Protein AF-G9ZI00-F1 (afdb_monomer_lite)

Radius of gyration: 14.62 Å; chains: 1; bounding box: 30×13×42 Å

Sequence (50 aa):
MAEPLIRIKNLYRRFKSGEGEVTILNDLNLEIEAGEMVAIIGRRGQANPP

pLDDT: mean 86.76, std 12.97, range [52.66, 97.5]

Structure (mmCIF, N/CA/C/O backbone):
data_AF-G9ZI00-F1
#
_entry.id   AF-G9ZI00-F1
#
loop_
_atom_site.group_PDB
_atom_site.id
_atom_site.type_symbol
_atom_site.label_atom_id
_atom_site.label_alt_id
_atom_site.label_comp_id
_atom_site.label_asym_id
_atom_site.label_entity_id
_atom_site.label_seq_id
_atom_site.pdbx_PDB_ins_code
_atom_site.Cartn_x
_atom_site.Cartn_y
_atom_site.Cartn_z
_atom_site.occupancy
_atom_site.B_iso_or_equiv
_atom_site.auth_seq_id
_atom_site.auth_comp_id
_atom_site.auth_asym_id
_atom_site.auth_atom_id
_atom_site.pdbx_PDB_model_num
ATOM 1 N N . MET A 1 1 ? -5.383 5.365 20.890 1.00 62.69 1 MET A N 1
ATOM 2 C CA . MET A 1 1 ? -5.833 5.232 19.488 1.00 62.69 1 MET A CA 1
ATOM 3 C C . MET A 1 1 ? -5.554 3.799 19.080 1.00 62.69 1 MET A C 1
ATOM 5 O O . MET A 1 1 ? -4.500 3.302 19.463 1.00 62.69 1 MET A O 1
ATOM 9 N N . ALA A 1 2 ? -6.516 3.117 18.457 1.00 80.75 2 ALA A N 1
ATOM 10 C CA . ALA A 1 2 ? -6.330 1.735 18.014 1.00 80.75 2 ALA A CA 1
ATOM 11 C C . ALA A 1 2 ? -5.340 1.684 16.837 1.00 80.75 2 ALA A C 1
ATOM 13 O O . ALA A 1 2 ? -5.135 2.692 16.165 1.00 80.75 2 ALA A O 1
ATOM 14 N N . GLU A 1 3 ? -4.687 0.541 16.635 1.00 89.75 3 GLU A N 1
ATOM 15 C CA . GLU A 1 3 ? -3.864 0.323 15.445 1.00 89.75 3 GLU A CA 1
ATOM 16 C C . GLU A 1 3 ? -4.778 0.028 14.241 1.00 89.75 3 GLU A C 1
ATOM 18 O O . GLU A 1 3 ? -5.725 -0.748 14.414 1.00 89.75 3 GLU A O 1
ATOM 23 N N . PRO A 1 4 ? -4.528 0.614 13.050 1.00 95.75 4 PRO A N 1
ATOM 24 C CA . PRO A 1 4 ? -5.322 0.331 11.861 1.00 95.75 4 PRO A CA 1
ATOM 25 C C . PRO A 1 4 ? -5.283 -1.154 11.522 1.00 95.75 4 PRO A C 1
ATOM 27 O O . PRO A 1 4 ? -4.252 -1.819 11.654 1.00 95.75 4 PRO A O 1
ATOM 30 N N . LEU A 1 5 ? -6.415 -1.664 11.038 1.00 96.50 5 LEU A N 1
ATOM 31 C CA . LEU A 1 5 ? -6.576 -3.073 10.690 1.00 96.50 5 LEU A CA 1
ATOM 32 C C . LEU A 1 5 ? -5.680 -3.471 9.511 1.00 96.50 5 LEU A C 1
ATOM 34 O O . LEU A 1 5 ? -5.154 -4.583 9.475 1.00 96.50 5 LEU A O 1
ATOM 38 N N . ILE A 1 6 ? -5.503 -2.567 8.546 1.00 96.88 6 ILE A N 1
ATOM 39 C CA . ILE A 1 6 ? -4.580 -2.738 7.424 1.00 96.88 6 ILE A CA 1
ATOM 40 C C . ILE A 1 6 ? -3.662 -1.524 7.376 1.00 96.88 6 ILE A C 1
ATOM 42 O O . IL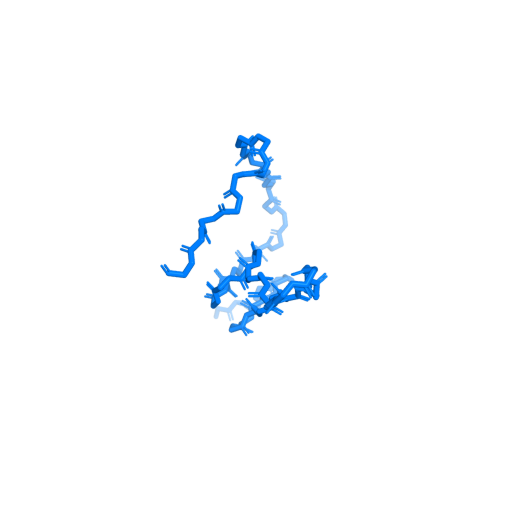E A 1 6 ? -4.119 -0.385 7.371 1.00 96.88 6 ILE A O 1
ATOM 46 N N . ARG A 1 7 ? -2.355 -1.773 7.285 1.00 97.00 7 ARG A N 1
ATOM 47 C CA . ARG A 1 7 ? -1.330 -0.739 7.146 1.00 97.00 7 ARG A CA 1
ATOM 48 C C . ARG A 1 7 ? -0.317 -1.146 6.086 1.00 97.00 7 ARG A C 1
ATOM 50 O O . ARG A 1 7 ? 0.358 -2.165 6.210 1.00 97.00 7 ARG A O 1
ATOM 57 N N . ILE A 1 8 ? -0.193 -0.317 5.060 1.00 97.31 8 ILE A N 1
ATOM 58 C CA . ILE A 1 8 ? 0.769 -0.426 3.968 1.00 97.31 8 ILE A CA 1
ATOM 59 C C . ILE A 1 8 ? 1.683 0.790 4.052 1.00 97.31 8 ILE A C 1
ATOM 61 O O . ILE A 1 8 ? 1.207 1.924 4.072 1.00 97.31 8 ILE A O 1
ATOM 65 N N . LYS A 1 9 ? 2.995 0.552 4.088 1.00 97.44 9 LYS A N 1
ATOM 66 C CA . LYS A 1 9 ? 4.008 1.609 4.091 1.00 97.44 9 LYS A CA 1
ATOM 67 C C . LYS A 1 9 ? 5.027 1.372 2.992 1.00 97.44 9 LYS A C 1
ATOM 69 O O . LYS A 1 9 ? 5.493 0.245 2.829 1.00 97.44 9 LYS A O 1
ATOM 74 N N . ASN A 1 10 ? 5.369 2.439 2.280 1.00 97.50 10 ASN A N 1
ATOM 75 C CA . ASN A 1 10 ? 6.412 2.488 1.260 1.00 97.50 10 ASN A CA 1
ATOM 76 C C . ASN A 1 10 ? 6.310 1.329 0.248 1.00 97.50 10 ASN A C 1
ATOM 78 O O . ASN A 1 10 ? 7.299 0.652 -0.044 1.00 97.50 10 ASN A O 1
ATOM 82 N N . LEU A 1 11 ? 5.103 1.037 -0.253 1.00 96.31 11 LEU A N 1
ATOM 83 C CA . LEU A 1 11 ? 4.894 -0.067 -1.185 1.00 96.31 11 LEU A CA 1
ATOM 84 C C . LEU A 1 11 ? 5.340 0.327 -2.594 1.00 96.31 11 LEU A C 1
ATOM 86 O O . LEU A 1 11 ? 4.776 1.225 -3.221 1.00 96.31 11 LEU A O 1
ATOM 90 N N . TYR A 1 12 ? 6.307 -0.425 -3.116 1.00 95.44 12 TYR A N 1
ATOM 91 C CA . TYR A 1 12 ? 6.750 -0.340 -4.502 1.00 95.44 12 TYR A CA 1
ATOM 92 C C . TYR A 1 12 ? 6.429 -1.629 -5.240 1.00 95.44 12 TYR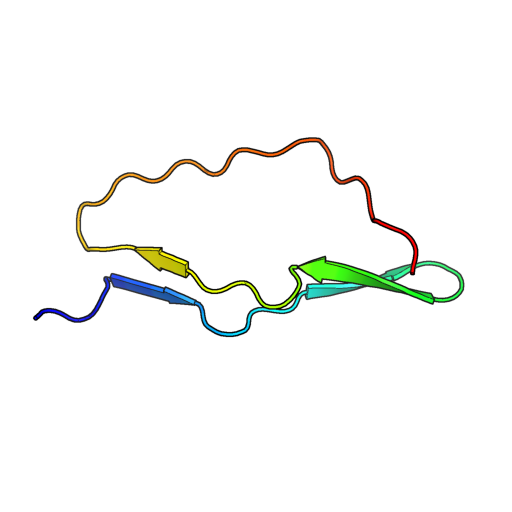 A C 1
ATOM 94 O O . TYR A 1 12 ? 6.659 -2.733 -4.742 1.00 95.44 12 TYR A O 1
ATOM 102 N N . ARG A 1 13 ? 5.967 -1.493 -6.480 1.00 91.88 13 ARG A N 1
ATOM 103 C CA . ARG A 1 13 ? 5.803 -2.624 -7.386 1.00 91.88 13 ARG A CA 1
ATOM 104 C C . ARG A 1 13 ? 6.368 -2.268 -8.744 1.00 91.88 13 ARG A C 1
ATOM 106 O O . ARG A 1 13 ? 5.907 -1.327 -9.384 1.00 91.88 13 ARG A O 1
ATOM 113 N N . ARG A 1 14 ? 7.349 -3.058 -9.174 1.00 92.19 14 ARG A N 1
ATOM 114 C CA . ARG A 1 14 ? 8.045 -2.903 -10.448 1.00 92.19 14 ARG A CA 1
ATOM 115 C C . ARG A 1 14 ? 7.962 -4.183 -11.268 1.00 92.19 14 ARG A C 1
ATOM 117 O O . ARG A 1 14 ? 7.904 -5.278 -10.706 1.00 92.19 14 ARG A O 1
ATOM 124 N N . PHE A 1 15 ? 7.924 -4.032 -12.584 1.00 89.19 15 PHE A N 1
ATOM 125 C CA . PHE A 1 15 ? 7.947 -5.129 -13.545 1.00 89.19 15 PHE A CA 1
ATOM 126 C C . PHE A 1 15 ? 9.023 -4.874 -14.591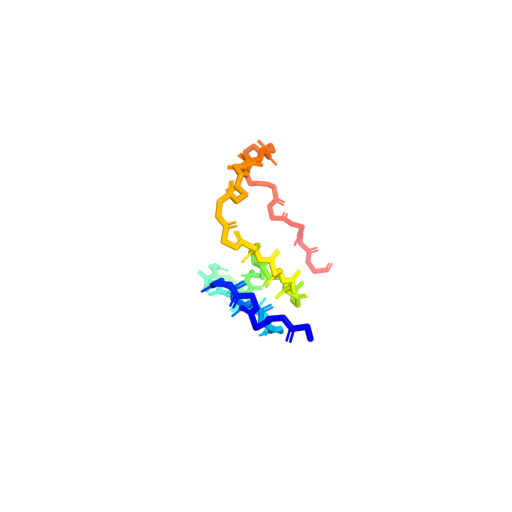 1.00 89.19 15 PHE A C 1
ATOM 128 O O . PHE A 1 15 ? 9.210 -3.742 -15.032 1.00 89.19 15 PHE A O 1
ATOM 135 N N . LYS A 1 16 ? 9.691 -5.941 -15.032 1.00 87.88 16 LYS A N 1
ATOM 136 C CA . LYS A 1 16 ? 10.558 -5.878 -16.209 1.00 87.88 16 LYS A CA 1
ATOM 137 C C . LYS A 1 16 ? 9.688 -5.750 -17.456 1.00 87.88 16 LYS A C 1
ATOM 139 O O . LYS A 1 16 ? 8.740 -6.516 -17.618 1.00 87.88 16 LYS A O 1
ATOM 144 N N . SER A 1 17 ? 10.023 -4.810 -18.326 1.00 82.50 17 SER A N 1
ATOM 145 C CA . SER A 1 17 ? 9.338 -4.588 -19.594 1.00 82.50 17 SER A CA 1
ATOM 146 C C . SER A 1 17 ? 10.375 -4.319 -20.670 1.00 82.50 17 SER A C 1
ATOM 148 O O . SER A 1 17 ? 10.970 -3.247 -20.671 1.00 82.50 17 SER A O 1
ATOM 150 N N . GLY A 1 18 ? 10.576 -5.281 -21.575 1.00 79.62 18 GLY A N 1
ATOM 151 C CA . GLY A 1 18 ? 11.475 -5.153 -22.727 1.00 79.62 18 GLY A CA 1
ATOM 152 C C . GLY A 1 18 ? 12.862 -4.619 -22.360 1.00 79.62 18 GLY A C 1
ATOM 153 O O . GLY A 1 18 ? 13.711 -5.369 -21.887 1.00 79.62 18 GLY A O 1
ATOM 154 N N . GLU A 1 19 ? 13.063 -3.320 -22.579 1.00 73.50 19 GLU A N 1
ATOM 155 C CA . GLU A 1 19 ? 14.334 -2.605 -22.412 1.00 73.50 19 GLU A CA 1
ATOM 156 C C . GLU A 1 19 ? 14.520 -1.930 -21.037 1.00 73.50 19 GLU A C 1
ATOM 158 O O . GLU A 1 19 ? 15.557 -1.320 -20.793 1.00 73.50 19 GLU A O 1
ATOM 163 N N . GLY A 1 20 ? 13.557 -2.034 -20.112 1.00 83.12 20 GLY A N 1
ATOM 164 C CA . GLY A 1 20 ? 13.641 -1.352 -18.818 1.00 83.12 20 GLY A CA 1
ATOM 165 C C . GLY A 1 20 ? 12.768 -1.934 -17.707 1.00 83.12 20 GLY A C 1
ATOM 166 O O . GLY A 1 20 ? 12.202 -3.026 -17.807 1.00 83.12 20 GLY A O 1
ATOM 167 N N . GLU A 1 21 ? 12.675 -1.187 -16.610 1.00 86.81 21 GLU A N 1
ATOM 168 C CA . GLU A 1 21 ? 11.819 -1.505 -15.469 1.00 86.81 21 GLU A CA 1
ATOM 169 C C . GLU A 1 21 ? 10.695 -0.468 -15.377 1.00 86.81 21 GLU A C 1
ATOM 171 O O . GLU A 1 21 ? 10.935 0.734 -15.448 1.00 86.81 21 GLU A O 1
ATOM 176 N N . VAL A 1 22 ? 9.455 -0.933 -15.235 1.00 89.19 22 VAL A N 1
ATOM 177 C CA . VAL A 1 22 ? 8.277 -0.075 -15.088 1.00 89.19 22 VAL A CA 1
ATOM 178 C C . VAL A 1 22 ? 7.800 -0.149 -13.650 1.00 89.19 22 VAL A C 1
ATOM 180 O O . VAL A 1 22 ? 7.454 -1.226 -13.156 1.00 89.19 22 VAL A O 1
ATOM 183 N N . THR A 1 23 ? 7.736 1.004 -12.992 1.00 89.81 23 THR A N 1
ATOM 184 C CA . THR A 1 23 ? 7.147 1.140 -11.658 1.00 89.81 23 THR A CA 1
ATOM 185 C C . THR A 1 23 ? 5.645 1.364 -11.779 1.00 89.81 23 THR A C 1
ATOM 187 O O . THR A 1 23 ? 5.209 2.381 -12.305 1.00 89.81 23 THR A O 1
ATOM 190 N N . ILE A 1 24 ? 4.847 0.413 -11.288 1.00 88.56 24 ILE A N 1
ATOM 191 C CA . ILE A 1 24 ? 3.378 0.490 -11.304 1.00 88.56 24 ILE A CA 1
ATOM 192 C C . ILE A 1 24 ? 2.779 0.918 -9.959 1.00 88.56 24 ILE A C 1
ATOM 194 O O . ILE A 1 24 ? 1.652 1.395 -9.922 1.00 88.56 24 ILE A O 1
ATOM 198 N N . LEU A 1 25 ? 3.522 0.745 -8.862 1.00 92.25 25 LEU A N 1
ATOM 199 C CA . LEU A 1 25 ? 3.236 1.346 -7.560 1.00 92.25 25 LEU A CA 1
ATOM 200 C C . LEU A 1 25 ? 4.525 2.007 -7.090 1.00 92.25 25 LEU A C 1
ATOM 202 O O . LEU A 1 25 ? 5.567 1.348 -7.060 1.00 92.25 25 LEU A O 1
ATOM 206 N N . ASN A 1 26 ? 4.448 3.293 -6.769 1.00 92.62 26 ASN A N 1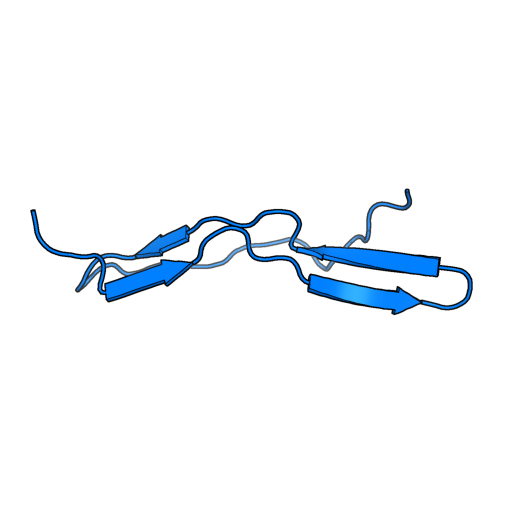
ATOM 207 C CA . ASN A 1 26 ? 5.580 4.123 -6.387 1.00 92.62 26 ASN A CA 1
ATOM 208 C C . ASN A 1 26 ? 5.289 4.736 -5.017 1.00 92.62 26 ASN A C 1
ATOM 210 O O . ASN A 1 26 ? 4.448 5.624 -4.927 1.00 92.62 26 ASN A O 1
ATOM 214 N N . ASP A 1 27 ? 5.951 4.233 -3.977 1.00 96.25 27 ASP A N 1
ATOM 215 C CA . ASP A 1 27 ? 5.829 4.725 -2.599 1.00 96.25 27 ASP A CA 1
ATOM 216 C C . ASP A 1 27 ? 4.396 4.791 -2.034 1.00 96.25 27 ASP A C 1
ATOM 218 O O . ASP A 1 27 ? 3.992 5.768 -1.399 1.00 96.25 27 ASP A O 1
ATOM 222 N N . LEU A 1 28 ? 3.585 3.753 -2.269 1.00 94.62 28 LEU A N 1
ATOM 223 C CA . LEU A 1 28 ? 2.204 3.750 -1.784 1.00 94.62 28 LEU A CA 1
ATOM 224 C C . LEU A 1 28 ? 2.158 3.552 -0.261 1.00 94.62 28 LEU A C 1
ATOM 226 O O . LEU A 1 28 ? 2.649 2.552 0.267 1.00 94.62 28 LEU A O 1
ATOM 230 N N . ASN A 1 29 ? 1.498 4.487 0.419 1.00 96.69 29 ASN A N 1
ATOM 231 C CA . ASN A 1 29 ? 1.196 4.447 1.844 1.00 96.69 29 ASN A CA 1
ATOM 232 C C . ASN A 1 29 ? -0.330 4.467 2.023 1.00 96.69 29 ASN A C 1
ATOM 234 O O . ASN A 1 29 ? -0.995 5.348 1.479 1.00 96.69 29 ASN A O 1
ATOM 238 N N . LEU A 1 30 ? -0.884 3.486 2.738 1.00 96.44 30 LEU A N 1
ATOM 239 C CA . LEU A 1 30 ? -2.327 3.334 2.951 1.00 96.44 30 LEU A CA 1
ATOM 240 C C . LEU A 1 30 ? -2.594 2.751 4.339 1.00 96.44 30 LEU A C 1
ATOM 242 O O . LEU A 1 30 ? -1.984 1.755 4.720 1.00 96.44 30 LEU A O 1
ATOM 246 N N . GLU A 1 31 ? -3.539 3.331 5.064 1.00 97.00 31 GLU A N 1
ATOM 247 C CA . GLU A 1 31 ? -4.071 2.784 6.312 1.00 97.00 31 GLU A CA 1
ATOM 248 C C . GLU A 1 31 ? -5.586 2.615 6.146 1.00 97.00 31 GLU A C 1
ATOM 250 O O . GLU A 1 31 ? -6.223 3.464 5.526 1.00 97.00 31 GLU A O 1
ATOM 255 N N . ILE A 1 32 ? -6.137 1.496 6.622 1.00 96.56 32 ILE A N 1
ATOM 256 C CA . ILE A 1 32 ? -7.579 1.217 6.621 1.00 96.56 32 ILE A CA 1
ATOM 257 C C . ILE A 1 32 ? -7.972 0.793 8.032 1.00 96.56 32 ILE A C 1
ATOM 259 O O . ILE A 1 32 ? -7.393 -0.146 8.598 1.00 96.56 32 ILE A O 1
ATOM 263 N N . GLU A 1 33 ? -8.965 1.477 8.584 1.00 97.12 33 GLU A N 1
ATOM 264 C CA . GLU A 1 33 ? -9.457 1.242 9.935 1.00 97.12 33 GLU A CA 1
ATOM 265 C C . GLU A 1 33 ? -10.460 0.082 9.995 1.00 97.12 33 GLU A C 1
ATOM 267 O O . GLU A 1 33 ? -11.089 -0.313 9.008 1.00 97.12 33 GLU A O 1
ATOM 272 N N . ALA A 1 34 ? -10.631 -0.499 11.183 1.00 96.00 34 ALA A N 1
ATOM 273 C CA . ALA A 1 34 ? -11.599 -1.575 11.369 1.00 96.00 34 ALA A CA 1
ATOM 274 C C . ALA A 1 34 ? -13.035 -1.079 11.108 1.00 96.00 34 ALA A C 1
ATOM 276 O O . ALA A 1 34 ? -13.504 -0.134 11.739 1.00 96.00 34 ALA A O 1
ATOM 277 N N . GLY A 1 35 ? -13.748 -1.752 10.199 1.00 95.56 35 GLY A N 1
ATOM 278 C CA . GLY A 1 35 ? -15.115 -1.390 9.804 1.00 95.56 35 GLY A CA 1
ATOM 279 C C . GLY A 1 35 ? -15.204 -0.339 8.693 1.00 95.56 35 GLY A C 1
ATOM 280 O O . GLY A 1 35 ? -16.311 -0.014 8.264 1.00 95.56 35 GLY A O 1
ATOM 281 N N . GLU A 1 36 ? -14.072 0.165 8.196 1.00 95.75 36 GLU A N 1
ATOM 282 C CA . GLU A 1 36 ? -14.032 1.078 7.057 1.00 95.75 36 GLU A CA 1
ATOM 283 C C . GLU A 1 36 ? -14.315 0.334 5.740 1.00 95.75 36 GLU A C 1
ATOM 285 O O . GLU A 1 36 ? -13.770 -0.739 5.470 1.00 95.75 36 GLU A O 1
ATOM 290 N N . MET A 1 37 ? -15.180 0.910 4.902 1.00 95.12 37 MET A N 1
ATOM 291 C CA . MET A 1 37 ? -15.458 0.408 3.557 1.00 95.12 37 MET A CA 1
ATOM 292 C C . MET A 1 37 ? -14.718 1.269 2.537 1.00 95.12 37 MET A C 1
ATOM 294 O O . MET A 1 37 ? -14.992 2.461 2.413 1.00 95.12 37 MET A O 1
ATOM 298 N N . VAL A 1 38 ? -13.811 0.654 1.778 1.00 94.75 38 VAL A N 1
ATOM 299 C CA . VAL A 1 38 ? -12.942 1.349 0.820 1.00 94.75 38 VAL A CA 1
ATOM 300 C C . VAL A 1 38 ? -13.169 0.809 -0.591 1.00 94.75 38 VAL A C 1
ATOM 302 O O . VAL A 1 38 ? -13.278 -0.399 -0.795 1.00 94.75 38 VAL A O 1
ATOM 305 N N . ALA A 1 39 ? -13.201 1.705 -1.579 1.00 95.19 39 ALA A N 1
ATOM 306 C CA . ALA A 1 39 ? -13.225 1.359 -2.997 1.00 95.19 39 ALA A CA 1
ATOM 307 C C . ALA A 1 39 ? -11.951 1.860 -3.690 1.00 95.19 39 ALA A C 1
ATOM 309 O O . ALA A 1 39 ? -11.571 3.020 -3.543 1.00 95.19 39 ALA A O 1
ATOM 310 N N . ILE A 1 40 ? -11.308 0.996 -4.480 1.00 90.81 40 ILE A N 1
ATOM 311 C CA . ILE A 1 40 ? -10.156 1.364 -5.312 1.00 90.81 40 ILE A CA 1
ATOM 312 C C . ILE A 1 40 ? -10.662 1.654 -6.725 1.00 90.81 40 ILE A C 1
ATOM 314 O O . ILE A 1 40 ? -11.231 0.780 -7.377 1.00 90.81 40 ILE A O 1
ATOM 318 N N . ILE A 1 41 ? -10.438 2.877 -7.204 1.00 90.81 41 ILE A N 1
ATOM 319 C CA . ILE A 1 41 ? -10.857 3.329 -8.535 1.00 90.81 41 ILE A CA 1
ATOM 320 C C . ILE A 1 41 ? -9.623 3.808 -9.299 1.00 90.81 41 ILE A C 1
ATOM 322 O O . ILE A 1 41 ? -8.773 4.506 -8.752 1.00 90.81 41 ILE A O 1
ATOM 326 N N . GLY A 1 42 ? -9.525 3.454 -10.579 1.00 84.12 42 GLY A N 1
ATOM 327 C CA . GLY A 1 42 ? -8.416 3.872 -11.428 1.00 84.12 42 GLY A CA 1
ATOM 328 C C . GLY A 1 42 ? -8.720 3.713 -12.912 1.00 84.12 42 GLY A C 1
ATOM 329 O O . GLY A 1 42 ? -9.620 2.974 -13.313 1.00 84.12 42 GLY A O 1
ATOM 330 N N . ARG A 1 43 ? -7.953 4.422 -13.744 1.00 80.75 43 ARG A N 1
ATOM 331 C CA . ARG A 1 43 ? -7.943 4.213 -15.200 1.00 80.75 43 ARG A CA 1
ATOM 332 C C . ARG A 1 43 ? -7.153 2.941 -15.522 1.00 80.75 43 ARG A C 1
ATOM 334 O O . ARG A 1 43 ? -6.279 2.554 -14.747 1.00 80.75 43 ARG A O 1
ATOM 341 N N . ARG A 1 44 ? -7.4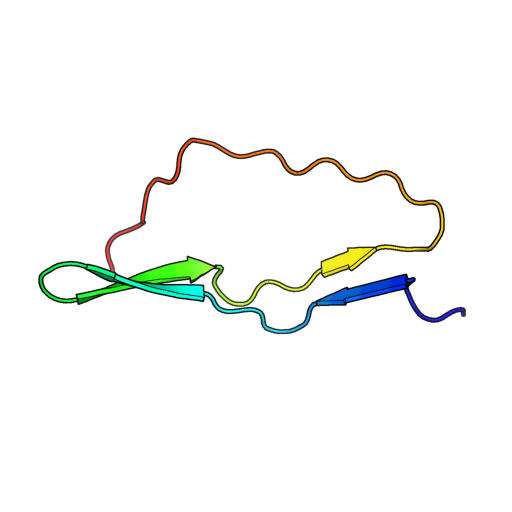25 2.301 -16.671 1.00 77.12 44 ARG A N 1
ATOM 342 C CA . ARG A 1 44 ? -6.557 1.217 -17.175 1.00 77.12 44 ARG A CA 1
ATOM 343 C C . ARG A 1 44 ? -5.112 1.712 -17.177 1.00 77.12 44 ARG A C 1
ATOM 345 O O . ARG A 1 44 ? -4.864 2.829 -17.625 1.00 77.12 44 ARG A O 1
ATOM 352 N N . GLY A 1 45 ? -4.210 0.894 -16.633 1.00 63.91 45 GLY A N 1
ATOM 353 C CA . GLY A 1 45 ? -2.836 1.289 -16.343 1.00 63.91 45 GLY A CA 1
ATOM 354 C C . GLY A 1 45 ? -2.162 1.934 -17.550 1.00 63.91 45 GLY A C 1
ATOM 355 O O . GLY A 1 45 ? -1.907 1.267 -18.548 1.00 63.91 45 GLY A O 1
ATOM 356 N N . GLN A 1 46 ? -1.879 3.229 -17.443 1.00 56.31 46 GLN A N 1
ATOM 357 C CA . GLN A 1 46 ? -0.941 3.917 -18.314 1.00 56.31 46 GLN A CA 1
ATOM 358 C C . GLN A 1 46 ? 0.363 3.980 -17.531 1.00 56.31 46 GLN A C 1
ATOM 360 O O . GLN A 1 46 ? 0.486 4.751 -16.581 1.00 56.31 46 GLN A O 1
ATOM 365 N N . ALA A 1 47 ? 1.294 3.089 -17.867 1.00 57.97 47 ALA A N 1
ATOM 366 C CA . ALA A 1 47 ? 2.653 3.196 -17.369 1.00 57.97 47 ALA A CA 1
ATOM 367 C C . ALA A 1 47 ? 3.197 4.552 -17.827 1.00 57.97 47 ALA A C 1
ATOM 369 O O . ALA A 1 47 ? 3.210 4.822 -19.028 1.00 57.97 47 ALA A O 1
ATOM 370 N N . ASN A 1 48 ? 3.590 5.413 -16.890 1.00 54.94 48 ASN A N 1
ATOM 371 C CA . ASN A 1 48 ? 4.354 6.594 -17.256 1.00 54.94 48 ASN A CA 1
ATOM 372 C C . ASN A 1 48 ? 5.762 6.099 -17.638 1.00 54.94 48 ASN A C 1
ATOM 374 O O . ASN A 1 48 ? 6.380 5.424 -16.807 1.00 54.94 48 ASN A O 1
ATOM 378 N N . PRO A 1 49 ? 6.248 6.330 -18.872 1.00 52.66 49 PRO A N 1
ATOM 379 C CA . PRO A 1 49 ? 7.655 6.101 -19.186 1.00 52.66 49 PRO A CA 1
ATOM 380 C C . PRO A 1 49 ? 8.536 7.041 -18.331 1.00 52.66 49 PRO A C 1
ATOM 382 O O . PRO A 1 49 ? 7.999 7.994 -17.759 1.00 52.66 49 PRO A O 1
ATOM 385 N N . PRO A 1 50 ? 9.835 6.715 -18.176 1.00 59.09 50 PRO A N 1
ATOM 386 C CA . PRO A 1 50 ? 10.738 7.332 -17.197 1.00 59.09 50 PRO A CA 1
ATOM 387 C C . PRO A 1 50 ? 10.810 8.860 -17.261 1.00 59.09 50 PRO A C 1
ATOM 389 O O . PRO A 1 50 ? 10.690 9.421 -18.374 1.00 59.09 50 PRO A O 1
#

Foldseek 3Di:
DDAFPDWDFQDWDWDDDDPDIFIQDGGDTDGHHPPDDDDDDDDDDDGDDD

InterPro domains:
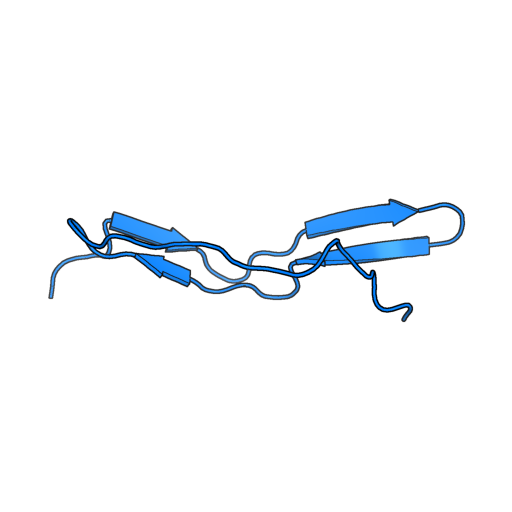  IPR027417 P-loop containing nucleoside triphosphate hydrolase [G3DSA:3.40.50.300] (3-46)
  IPR027417 P-loop containing nucleoside triphosphate hydrolase [SSF52540] (3-45)

Organism: NCBI:txid797473

Secondary structure (DSSP, 8-state):
-PPPSEEEEEEEEEEEETTEEEEEEEEEEEEE-TT--------S--PPP-